Protein AF-A0A4W2HB00-F1 (afdb_monomer_lite)

Secondary structure (DSSP, 8-state):
----------PPPPPPPPPHHHHHHHHHHS-TT-HHHHHHHH--S------TT------S------------

pLDDT: mean 70.67, std 18.11, range [42.69, 97.62]

InterPro domains:
  IPR028227 Uncharacterised protein family UPF0449 [PF15136] (6-47)
  IPR028227 Uncharacterised protein family UPF0449 [PTHR34766] (1-45)

Organism: Bos indicus x Bos taurus (NCBI:txid30522)

Radius of gyration: 27.4 Å; chains: 1; bounding box: 76×46×59 Å

Structure (mmCIF, N/CA/C/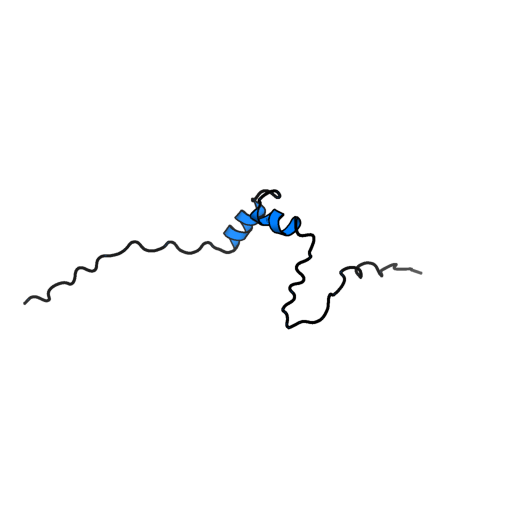O backbone):
data_AF-A0A4W2HB00-F1
#
_entry.id   AF-A0A4W2HB00-F1
#
loop_
_atom_site.group_PDB
_atom_site.id
_atom_site.type_symbol
_atom_site.label_atom_id
_atom_site.label_alt_id
_atom_site.label_comp_id
_atom_site.label_asym_id
_atom_site.label_entity_id
_atom_site.label_seq_id
_atom_site.pdbx_PDB_ins_code
_atom_site.Cartn_x
_atom_site.Cartn_y
_atom_site.Cartn_z
_atom_site.occupancy
_atom_site.B_iso_or_equiv
_atom_site.auth_seq_id
_atom_site.auth_comp_id
_atom_site.auth_asym_id
_atom_site.auth_atom_id
_atom_site.pdbx_PDB_model_num
ATOM 1 N N . MET A 1 1 ? -30.512 9.655 45.652 1.00 58.72 1 MET A N 1
ATOM 2 C CA . MET A 1 1 ? -30.682 8.901 44.389 1.00 58.72 1 MET A CA 1
ATOM 3 C C . MET A 1 1 ? -30.328 9.804 43.216 1.00 58.72 1 MET A C 1
ATOM 5 O O . MET A 1 1 ? -30.862 10.902 43.165 1.00 58.72 1 MET A O 1
ATOM 9 N N . GLY A 1 2 ? -29.465 9.356 42.296 1.00 59.53 2 GLY A N 1
ATOM 10 C CA . GLY A 1 2 ? -29.343 9.957 40.958 1.00 59.53 2 GLY A CA 1
ATOM 11 C C . GLY A 1 2 ? -27.951 10.456 40.562 1.00 59.53 2 GLY A C 1
ATOM 12 O O . GLY A 1 2 ? -27.745 11.658 40.421 1.00 59.53 2 GLY A O 1
ATOM 13 N N . SER A 1 3 ? -27.010 9.545 40.301 1.00 68.31 3 SER A N 1
ATOM 14 C CA . SER A 1 3 ? -25.799 9.871 39.536 1.00 68.31 3 SER A CA 1
ATOM 15 C C . SER A 1 3 ? -26.210 10.174 38.095 1.00 68.31 3 SER A C 1
ATOM 17 O O . SER A 1 3 ? -26.621 9.273 37.366 1.00 68.31 3 SER A O 1
ATOM 19 N N . LYS A 1 4 ? -26.158 11.444 37.678 1.00 66.06 4 LYS A N 1
ATOM 20 C CA . LYS A 1 4 ? -26.446 11.841 36.292 1.00 66.06 4 LYS A CA 1
ATOM 21 C C . LYS A 1 4 ? -25.467 11.122 35.358 1.00 66.06 4 LYS A C 1
ATOM 23 O O . LYS A 1 4 ? -24.274 11.417 35.351 1.00 66.06 4 LYS A O 1
ATOM 28 N N . ALA A 1 5 ? -25.971 10.148 34.606 1.00 69.75 5 ALA A N 1
ATOM 29 C CA . ALA A 1 5 ? -25.179 9.343 33.688 1.00 69.75 5 ALA A CA 1
ATOM 30 C C . ALA A 1 5 ? -24.612 10.225 32.560 1.00 69.75 5 ALA A C 1
ATOM 32 O O . ALA A 1 5 ? -25.358 10.754 31.736 1.00 69.75 5 ALA A O 1
ATOM 33 N N . LYS A 1 6 ? -23.285 10.392 32.507 1.00 74.38 6 LYS A N 1
ATOM 34 C CA . LYS A 1 6 ? -22.591 10.983 31.353 1.00 74.38 6 LYS A CA 1
ATOM 35 C C . LYS A 1 6 ? -22.666 9.983 30.199 1.00 74.38 6 LYS A C 1
ATOM 37 O O . LYS A 1 6 ? -21.914 9.010 30.181 1.00 74.38 6 LYS A O 1
ATOM 42 N N . LYS A 1 7 ? -23.584 10.209 29.250 1.00 76.50 7 LYS A N 1
ATOM 43 C CA . LYS A 1 7 ? -23.627 9.475 27.975 1.00 76.50 7 LYS A CA 1
ATOM 44 C C . LYS A 1 7 ? -22.298 9.712 27.255 1.00 76.50 7 LYS A C 1
ATOM 46 O O . LYS A 1 7 ? -22.072 10.781 26.694 1.00 76.50 7 LYS A O 1
ATOM 51 N N . ARG A 1 8 ? -21.397 8.730 27.310 1.00 79.00 8 ARG A N 1
ATOM 52 C CA . ARG A 1 8 ? -20.190 8.727 26.484 1.00 79.00 8 ARG A CA 1
ATOM 53 C C . ARG A 1 8 ? -20.633 8.462 25.053 1.00 79.00 8 ARG A C 1
ATOM 55 O O . ARG A 1 8 ? -21.126 7.379 24.756 1.00 79.00 8 ARG A O 1
ATOM 62 N N . VAL A 1 9 ? -20.497 9.466 24.194 1.00 81.88 9 VAL A N 1
ATOM 63 C CA . VAL A 1 9 ? -20.602 9.273 22.747 1.00 81.88 9 VAL A CA 1
ATOM 64 C C . VAL A 1 9 ? -19.434 8.379 22.347 1.00 81.88 9 VAL A C 1
ATOM 66 O O . VAL A 1 9 ? -18.276 8.741 22.556 1.00 81.88 9 VAL A O 1
ATOM 69 N N . VAL A 1 10 ? -19.736 7.179 21.854 1.00 82.31 10 VAL A N 1
ATOM 70 C CA . VAL A 1 10 ? -18.721 6.284 21.297 1.00 82.31 10 VAL A CA 1
ATOM 71 C C . VAL A 1 10 ? -18.457 6.759 19.878 1.00 82.31 10 VAL A C 1
ATOM 73 O O . VAL A 1 10 ? -19.337 6.690 19.023 1.00 82.31 10 VAL A O 1
ATOM 76 N N . LEU A 1 11 ? -17.263 7.305 19.659 1.00 88.19 11 LEU A N 1
ATOM 77 C CA . LEU A 1 11 ? -16.799 7.636 18.319 1.00 88.19 11 LEU A CA 1
ATOM 78 C C . LEU A 1 11 ? -16.426 6.346 17.577 1.00 88.19 11 LEU A C 1
ATOM 80 O O . LEU A 1 11 ? -15.991 5.386 18.223 1.00 88.19 11 LEU A O 1
ATOM 84 N N . PRO A 1 12 ? -16.563 6.317 16.241 1.00 87.94 12 PRO A N 1
ATOM 85 C CA . PRO A 1 12 ? -16.017 5.236 15.436 1.00 87.94 12 PRO A CA 1
ATOM 86 C C . PRO A 1 12 ? -14.534 5.031 15.753 1.00 87.94 12 PRO A C 1
ATOM 88 O O . PRO A 1 12 ? -13.774 5.995 15.880 1.00 87.94 12 PRO A O 1
ATOM 91 N N . THR A 1 13 ? -14.117 3.777 15.895 1.00 88.44 13 THR A N 1
ATOM 92 C CA . THR A 1 13 ? -12.706 3.438 16.072 1.00 88.44 13 THR A CA 1
ATOM 93 C C . THR A 1 13 ? -12.005 3.390 14.719 1.00 88.44 13 THR A C 1
ATOM 95 O O . THR A 1 13 ? -12.589 3.014 13.703 1.00 88.44 13 THR A O 1
ATOM 98 N N . ARG A 1 14 ? -10.726 3.776 14.700 1.00 91.50 14 ARG A N 1
ATOM 99 C CA . ARG A 1 14 ? -9.872 3.622 13.519 1.00 91.50 14 ARG A CA 1
ATOM 100 C C . ARG A 1 14 ? -9.586 2.127 13.299 1.00 91.50 14 ARG A C 1
ATOM 102 O O . ARG A 1 14 ? -9.311 1.440 14.286 1.00 91.50 14 ARG 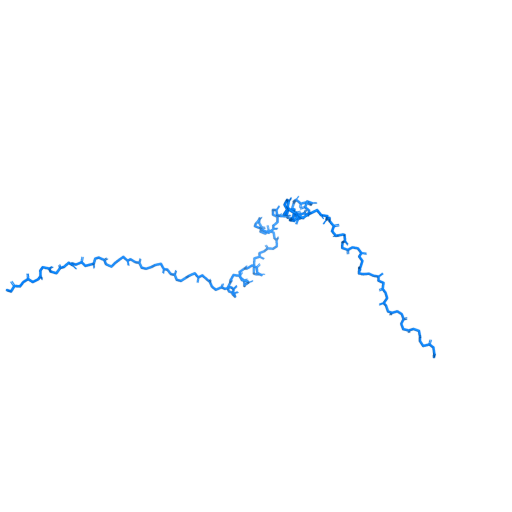A O 1
ATOM 109 N N . PRO A 1 15 ? -9.604 1.623 12.051 1.00 90.81 15 PRO A N 1
ATOM 110 C CA . PRO A 1 15 ? -9.130 0.274 11.766 1.00 90.81 15 PRO A CA 1
ATOM 111 C C . PRO A 1 15 ? -7.659 0.113 12.165 1.00 90.81 15 PRO A C 1
ATOM 113 O O . PRO A 1 15 ? -6.897 1.086 12.212 1.00 90.81 15 PRO A O 1
ATOM 116 N N . ALA A 1 16 ? -7.265 -1.127 12.453 1.00 93.75 16 ALA A N 1
ATOM 117 C CA . ALA A 1 16 ? -5.866 -1.448 12.688 1.00 93.75 16 ALA A CA 1
ATOM 118 C C . ALA A 1 16 ? -5.026 -1.086 11.444 1.00 93.75 16 ALA A C 1
ATOM 120 O O . ALA A 1 16 ? -5.523 -1.204 10.320 1.00 93.75 16 ALA A O 1
ATOM 121 N N . PRO A 1 17 ? -3.775 -0.628 11.618 1.00 95.31 17 PRO A N 1
ATOM 122 C CA . PRO A 1 17 ? -2.853 -0.471 10.500 1.00 95.31 17 PRO A CA 1
ATOM 123 C C . PRO A 1 17 ? -2.659 -1.799 9.745 1.00 95.31 17 PRO A C 1
ATOM 125 O O . PRO A 1 17 ? -2.785 -2.861 10.360 1.00 95.31 17 PRO A O 1
ATOM 128 N N . PRO A 1 18 ? -2.339 -1.759 8.440 1.00 96.06 18 PRO A N 1
ATOM 129 C CA . PRO A 1 18 ? -2.014 -2.963 7.682 1.00 96.06 18 PRO A CA 1
ATOM 130 C C . PRO A 1 18 ? -0.761 -3.651 8.240 1.00 96.06 18 PRO A C 1
ATOM 132 O O . PRO A 1 18 ? 0.103 -3.007 8.845 1.00 96.06 18 PRO A O 1
ATOM 135 N N . THR A 1 19 ? -0.668 -4.964 8.031 1.00 97.19 19 THR A N 1
ATOM 136 C CA . THR A 1 19 ? 0.515 -5.751 8.395 1.00 97.19 19 THR A CA 1
ATOM 137 C C . THR A 1 19 ? 1.635 -5.556 7.378 1.00 97.19 19 THR A C 1
ATOM 139 O O . THR A 1 19 ? 1.415 -5.091 6.258 1.00 97.19 19 THR A O 1
ATOM 142 N N . VAL A 1 20 ? 2.853 -5.934 7.766 1.00 97.56 20 VAL A N 1
ATOM 143 C CA . VAL A 1 20 ? 4.019 -5.882 6.875 1.00 97.56 20 VAL A CA 1
ATOM 144 C C . VAL A 1 20 ? 3.817 -6.807 5.679 1.00 97.56 20 VAL A C 1
ATOM 146 O O . VAL A 1 20 ? 4.108 -6.422 4.553 1.00 97.56 20 VAL A O 1
ATOM 149 N N . GLU A 1 21 ? 3.273 -7.999 5.906 1.00 97.62 21 GLU A N 1
ATOM 150 C CA . GLU A 1 21 ? 3.026 -8.997 4.867 1.00 97.62 21 GLU A CA 1
ATOM 151 C C . GLU A 1 21 ? 2.138 -8.438 3.757 1.00 97.62 21 GLU A C 1
ATOM 153 O O . GLU A 1 21 ? 2.481 -8.569 2.585 1.00 97.62 21 GLU A O 1
ATOM 158 N N . GLN A 1 22 ? 1.062 -7.739 4.122 1.00 96.81 22 GLN A N 1
ATOM 159 C CA . GLN A 1 22 ? 0.141 -7.173 3.143 1.00 96.81 22 GLN A CA 1
ATOM 160 C C . GLN A 1 22 ? 0.774 -6.026 2.353 1.00 96.81 22 GLN A C 1
ATOM 162 O O . GLN A 1 22 ? 0.600 -5.938 1.144 1.00 96.81 22 GLN A O 1
ATOM 167 N N . ILE A 1 23 ? 1.592 -5.198 3.007 1.00 95.88 23 ILE A N 1
ATOM 168 C CA . ILE A 1 23 ? 2.359 -4.157 2.313 1.00 95.88 23 ILE A CA 1
ATOM 169 C C . ILE A 1 23 ? 3.304 -4.789 1.284 1.00 95.88 23 ILE A C 1
ATOM 171 O O . ILE A 1 23 ? 3.424 -4.299 0.165 1.00 95.88 23 ILE A O 1
ATOM 175 N N . LEU A 1 24 ? 3.986 -5.877 1.647 1.00 95.50 24 LEU A N 1
ATOM 176 C CA . LEU A 1 24 ? 4.901 -6.562 0.735 1.00 95.50 24 LEU A CA 1
ATOM 177 C C . LEU A 1 24 ? 4.161 -7.233 -0.426 1.00 95.50 24 LEU A C 1
ATOM 179 O O . LEU A 1 24 ? 4.688 -7.275 -1.536 1.00 95.50 24 LEU A O 1
ATOM 183 N N . GLU A 1 25 ? 2.963 -7.761 -0.194 1.00 96.31 25 GLU A N 1
ATOM 184 C CA . GLU A 1 25 ? 2.092 -8.263 -1.258 1.00 96.31 25 GLU A CA 1
ATOM 185 C C . GLU A 1 25 ? 1.687 -7.151 -2.224 1.00 96.31 25 GLU A C 1
ATOM 187 O O . GLU A 1 25 ? 1.893 -7.310 -3.427 1.00 96.31 25 GLU A O 1
ATOM 192 N N . ASP A 1 26 ? 1.226 -6.014 -1.705 1.00 93.25 26 ASP A N 1
ATOM 193 C CA . ASP A 1 26 ? 0.825 -4.856 -2.506 1.00 93.25 26 ASP A CA 1
ATOM 194 C C . ASP A 1 26 ? 1.995 -4.316 -3.344 1.00 93.25 26 ASP A C 1
ATOM 196 O O . ASP A 1 26 ? 1.843 -4.059 -4.537 1.00 93.25 26 ASP A O 1
ATOM 200 N N . VAL A 1 27 ? 3.193 -4.210 -2.757 1.00 92.44 27 VAL A N 1
ATOM 201 C CA . VAL A 1 27 ? 4.403 -3.759 -3.468 1.00 92.44 27 VAL A CA 1
ATOM 202 C C . VAL A 1 27 ? 4.793 -4.726 -4.586 1.00 92.44 27 VAL A C 1
ATOM 204 O O . VAL A 1 27 ? 5.153 -4.283 -5.672 1.00 92.44 27 VAL A O 1
ATOM 207 N N . ARG A 1 28 ? 4.727 -6.043 -4.352 1.00 91.25 28 ARG A N 1
ATOM 208 C CA . ARG A 1 28 ? 5.053 -7.048 -5.382 1.00 91.25 28 ARG A CA 1
ATOM 209 C C . ARG A 1 28 ? 3.999 -7.134 -6.484 1.00 91.25 28 ARG A C 1
ATOM 211 O O . ARG A 1 28 ? 4.338 -7.507 -7.601 1.00 91.25 28 ARG A O 1
ATOM 218 N N . GLY A 1 29 ? 2.737 -6.868 -6.154 1.00 91.69 29 GLY A N 1
ATOM 219 C CA . GLY A 1 29 ? 1.622 -6.887 -7.100 1.00 91.69 29 GLY A CA 1
ATOM 220 C C . GLY A 1 29 ? 1.504 -5.615 -7.939 1.00 91.69 29 GLY A C 1
ATOM 221 O O . GLY A 1 29 ? 0.806 -5.620 -8.952 1.00 91.69 29 GLY A O 1
ATOM 222 N N . ALA A 1 30 ? 2.167 -4.533 -7.535 1.00 92.50 30 ALA A N 1
ATOM 223 C CA . ALA A 1 30 ? 2.131 -3.279 -8.264 1.00 92.50 30 ALA A CA 1
ATOM 224 C C . ALA A 1 30 ? 2.895 -3.360 -9.602 1.00 92.50 30 ALA A C 1
ATOM 226 O O . ALA A 1 30 ? 3.923 -4.039 -9.696 1.00 92.50 30 ALA A O 1
ATOM 227 N N . PRO A 1 31 ? 2.414 -2.666 -10.651 1.00 90.94 31 PRO A N 1
ATOM 228 C CA . PRO A 1 31 ? 3.086 -2.649 -11.943 1.00 90.94 31 PRO A CA 1
ATOM 229 C C . PRO A 1 31 ? 4.449 -1.961 -11.838 1.00 90.94 31 PRO A C 1
ATOM 231 O O . PRO A 1 31 ? 4.617 -0.979 -11.113 1.00 90.94 31 PRO A O 1
ATOM 234 N N . ALA A 1 32 ? 5.422 -2.446 -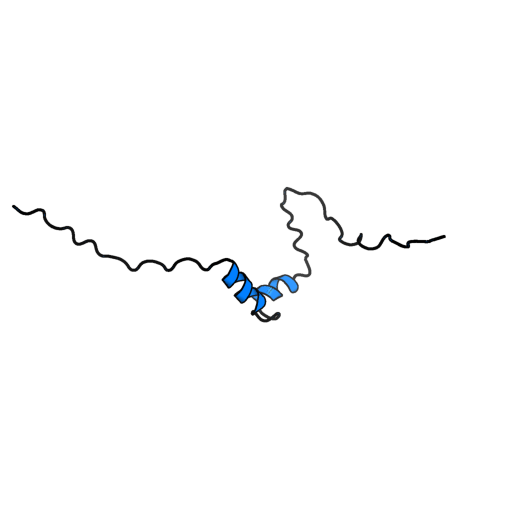12.611 1.00 83.50 32 ALA A N 1
ATOM 235 C CA . ALA A 1 32 ? 6.772 -1.887 -12.618 1.00 83.50 32 ALA A CA 1
ATOM 236 C C . ALA A 1 32 ? 6.803 -0.443 -13.142 1.00 83.50 32 ALA A C 1
ATOM 238 O O . ALA A 1 32 ? 7.737 0.295 -12.847 1.00 83.50 32 ALA A O 1
ATOM 239 N N . GLU A 1 33 ? 5.780 -0.043 -13.897 1.00 87.69 33 GLU A N 1
ATOM 240 C CA . GLU A 1 33 ? 5.588 1.285 -14.468 1.00 87.69 33 GLU A CA 1
ATOM 241 C C . GLU A 1 33 ? 4.915 2.262 -13.497 1.00 87.69 33 GLU A C 1
ATOM 243 O O . GLU A 1 33 ? 4.755 3.437 -13.838 1.00 87.69 33 GLU A O 1
ATOM 248 N N . ASP A 1 34 ? 4.516 1.813 -12.299 1.00 85.56 34 ASP A N 1
ATOM 249 C CA . ASP A 1 34 ? 3.880 2.692 -11.323 1.00 85.56 34 ASP A CA 1
ATOM 250 C C . ASP A 1 34 ? 4.814 3.877 -11.012 1.00 85.56 34 ASP A C 1
ATOM 252 O O . ASP A 1 34 ? 5.999 3.679 -10.708 1.00 85.56 34 ASP A O 1
ATOM 256 N N . PRO A 1 35 ? 4.324 5.124 -11.084 1.00 81.62 35 PRO A N 1
ATOM 257 C CA . PRO A 1 35 ? 5.093 6.309 -10.722 1.00 81.62 35 PRO A CA 1
ATOM 258 C C . PRO A 1 35 ? 5.761 6.227 -9.345 1.00 81.62 35 PRO A C 1
ATOM 260 O O . PRO A 1 35 ? 6.852 6.768 -9.177 1.00 81.62 35 PRO A O 1
ATOM 263 N N . VAL A 1 36 ? 5.155 5.533 -8.376 1.00 81.38 36 VAL A N 1
ATOM 264 C CA . VAL A 1 36 ? 5.715 5.316 -7.032 1.00 81.38 36 VAL A CA 1
ATOM 265 C C . VAL A 1 36 ? 7.071 4.609 -7.096 1.00 81.38 36 VAL A C 1
ATOM 267 O O . VAL A 1 36 ? 7.965 4.937 -6.315 1.00 81.38 36 VAL A O 1
ATOM 270 N N . PHE A 1 37 ? 7.254 3.689 -8.046 1.00 81.06 37 PHE A N 1
ATOM 271 C CA . PHE A 1 37 ? 8.493 2.924 -8.211 1.00 81.06 37 PHE A CA 1
ATOM 272 C C . PHE A 1 37 ? 9.389 3.480 -9.329 1.00 81.06 37 PHE A C 1
ATOM 274 O O . PHE A 1 37 ? 10.614 3.443 -9.210 1.00 81.06 37 PHE A O 1
ATOM 281 N N . THR A 1 38 ? 8.817 4.056 -10.392 1.00 78.38 38 THR A N 1
ATOM 282 C CA . THR A 1 38 ? 9.576 4.573 -11.548 1.00 78.38 38 THR A CA 1
ATOM 283 C C . THR A 1 38 ? 10.106 5.990 -11.381 1.00 78.38 38 THR A C 1
ATOM 285 O O . THR A 1 38 ? 11.118 6.326 -12.003 1.00 78.38 38 THR A O 1
ATOM 288 N N . ALA A 1 39 ? 9.496 6.826 -10.533 1.00 71.38 39 ALA A N 1
ATOM 289 C CA . ALA A 1 39 ? 10.027 8.160 -10.248 1.00 71.38 39 ALA A CA 1
ATOM 290 C C . ALA A 1 39 ? 11.461 8.088 -9.697 1.00 71.38 39 ALA A C 1
ATOM 292 O O . ALA A 1 39 ? 12.292 8.925 -10.040 1.00 71.38 39 ALA A O 1
ATOM 293 N N . LEU A 1 40 ? 11.765 7.035 -8.931 1.00 61.53 40 LEU A N 1
ATOM 294 C CA . LEU A 1 40 ? 13.103 6.752 -8.410 1.00 61.53 40 LEU A CA 1
ATOM 295 C C . LEU A 1 40 ? 14.072 6.240 -9.489 1.00 61.53 40 LEU A C 1
ATOM 297 O O . LEU A 1 40 ? 15.271 6.443 -9.366 1.00 61.53 40 LEU A O 1
ATOM 301 N N . ALA A 1 41 ? 13.573 5.600 -10.552 1.00 60.78 41 ALA A N 1
ATOM 302 C CA . ALA A 1 41 ? 14.394 5.073 -11.646 1.00 60.78 41 ALA A CA 1
ATOM 303 C C . ALA A 1 41 ? 14.749 6.137 -12.700 1.00 60.78 41 ALA A C 1
ATOM 305 O O . ALA A 1 41 ? 15.801 6.065 -13.335 1.00 60.78 41 ALA A O 1
ATOM 306 N N . ARG A 1 42 ? 13.883 7.144 -12.892 1.00 56.84 42 ARG A N 1
ATOM 307 C CA . ARG A 1 42 ? 14.141 8.275 -13.802 1.00 56.84 42 ARG A CA 1
ATOM 308 C C . ARG A 1 42 ? 15.264 9.180 -13.295 1.00 56.84 42 ARG A C 1
ATOM 310 O O . ARG A 1 42 ? 15.921 9.846 -14.095 1.00 56.84 42 ARG A O 1
ATOM 317 N N . GLU A 1 43 ? 15.520 9.164 -11.993 1.00 51.28 43 GLU A N 1
ATOM 318 C CA . GLU A 1 43 ? 16.755 9.675 -11.426 1.00 51.28 43 GLU A CA 1
ATOM 319 C C . GLU A 1 43 ? 17.801 8.550 -11.464 1.00 51.28 43 GLU A C 1
ATOM 321 O O . GLU A 1 43 ? 17.985 7.803 -10.513 1.00 51.28 43 GLU A O 1
ATOM 326 N N . GLY A 1 44 ? 18.581 8.456 -12.543 1.00 50.72 44 GLY A N 1
ATOM 327 C CA . GLY A 1 44 ? 19.866 7.732 -12.551 1.00 50.72 44 GLY A CA 1
ATOM 328 C C . GLY A 1 44 ? 20.908 8.321 -11.579 1.00 50.72 44 GLY A C 1
ATOM 329 O O . GLY A 1 44 ? 22.111 8.158 -11.761 1.00 50.72 44 GLY A O 1
ATOM 330 N N . SER A 1 45 ? 20.457 9.046 -10.560 1.00 49.31 45 SER A N 1
ATOM 331 C CA . SER A 1 45 ? 21.173 9.359 -9.348 1.00 49.31 45 SER A CA 1
ATOM 332 C C . SER A 1 45 ? 20.806 8.223 -8.407 1.00 49.31 45 SER A C 1
ATOM 334 O O . SER A 1 45 ? 19.754 8.194 -7.777 1.00 49.31 45 SER A O 1
ATOM 336 N N . VAL A 1 46 ? 21.688 7.221 -8.371 1.00 48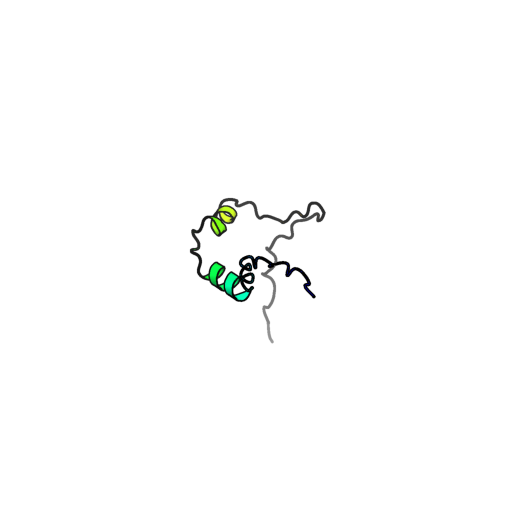.84 46 VAL A N 1
ATOM 337 C CA . VAL A 1 46 ? 21.840 6.362 -7.205 1.00 48.84 46 VAL A CA 1
ATOM 338 C C . VAL A 1 46 ? 21.702 7.293 -6.009 1.00 48.84 46 VAL A C 1
ATOM 340 O O . VAL A 1 46 ? 22.609 8.091 -5.740 1.00 48.84 46 VAL A O 1
ATOM 343 N N . VAL A 1 47 ? 20.576 7.213 -5.298 1.00 48.34 47 VAL A N 1
ATOM 344 C CA . VAL A 1 47 ? 20.503 7.662 -3.916 1.00 48.34 47 VAL A CA 1
ATOM 345 C C . VAL A 1 47 ? 21.414 6.679 -3.185 1.00 48.34 47 VAL A C 1
ATOM 347 O O . VAL A 1 47 ? 21.041 5.721 -2.522 1.00 48.34 47 VAL A O 1
ATOM 350 N N . THR A 1 48 ? 22.712 6.929 -3.351 1.00 47.91 48 THR A N 1
ATOM 351 C CA . THR A 1 48 ? 23.612 6.992 -2.234 1.00 47.91 48 THR A CA 1
ATOM 352 C C . THR A 1 48 ? 22.795 7.775 -1.233 1.00 47.91 48 THR A C 1
ATOM 354 O O . THR A 1 48 ? 22.584 8.981 -1.378 1.00 47.91 48 THR A O 1
ATOM 357 N N . GLY A 1 49 ? 22.204 7.056 -0.283 1.00 48.09 49 GLY A N 1
ATOM 358 C CA . GLY A 1 49 ? 21.883 7.633 0.994 1.00 48.09 49 GLY A CA 1
ATOM 359 C C . GLY A 1 49 ? 23.204 8.177 1.502 1.00 48.09 49 GLY A C 1
ATOM 360 O O . GLY A 1 49 ? 23.902 7.538 2.278 1.00 48.09 49 GLY A O 1
ATOM 361 N N . LYS A 1 50 ? 23.577 9.365 1.033 1.00 42.69 50 LYS A N 1
ATOM 362 C CA . LYS A 1 50 ? 24.382 10.290 1.783 1.00 42.69 50 LYS A CA 1
ATOM 363 C C . LYS A 1 50 ? 23.462 10.655 2.936 1.00 42.69 50 LYS A C 1
ATOM 365 O O . LYS A 1 50 ? 22.864 11.724 2.966 1.00 42.69 50 LYS A O 1
ATOM 370 N N . CYS A 1 51 ? 23.380 9.759 3.923 1.00 44.59 51 CYS A N 1
ATOM 371 C CA . CYS A 1 51 ? 23.550 10.227 5.278 1.00 44.59 51 CYS A CA 1
ATOM 372 C C . CYS A 1 51 ? 24.693 11.232 5.169 1.00 44.59 51 CYS A C 1
ATOM 374 O O . CYS A 1 51 ? 25.824 10.842 4.886 1.00 44.59 51 CYS A O 1
ATOM 376 N N . ALA A 1 52 ? 24.402 12.523 5.308 1.00 54.62 52 ALA A N 1
ATOM 377 C CA . ALA A 1 52 ? 25.423 13.568 5.280 1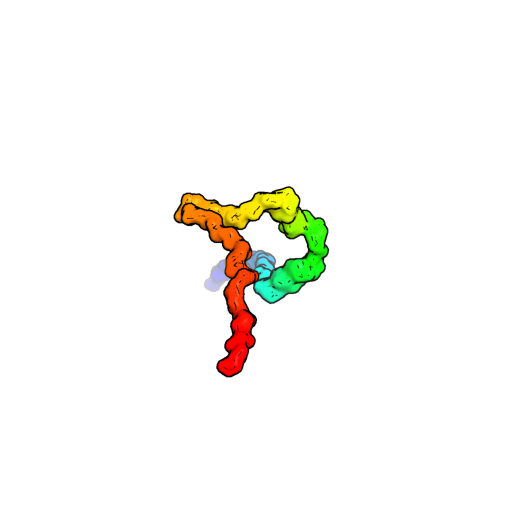.00 54.62 52 ALA A CA 1
ATOM 378 C C . ALA A 1 52 ? 26.498 13.360 6.379 1.00 54.62 52 ALA A C 1
ATOM 380 O O . ALA A 1 52 ? 27.448 14.125 6.470 1.00 54.62 52 ALA A O 1
ATOM 381 N N . SER A 1 53 ? 26.355 12.301 7.188 1.00 60.22 53 SER A N 1
ATOM 382 C CA . SER A 1 53 ? 27.303 11.786 8.168 1.00 60.22 53 SER A CA 1
ATOM 383 C C . SER A 1 53 ? 28.245 10.670 7.674 1.00 60.22 53 SER A C 1
ATOM 385 O O . SER A 1 53 ? 29.139 10.298 8.430 1.00 60.22 53 SER A O 1
ATOM 387 N N . CYS A 1 54 ? 28.087 10.095 6.478 1.00 48.28 54 CYS A N 1
ATOM 388 C CA . CYS A 1 54 ? 28.924 8.973 6.032 1.00 48.28 54 CYS A CA 1
ATOM 389 C C . CYS A 1 54 ? 29.689 9.345 4.752 1.00 48.28 54 CYS A C 1
ATOM 391 O O . CYS A 1 54 ? 29.107 9.322 3.664 1.00 48.28 54 CYS A O 1
ATOM 393 N N . PRO A 1 55 ? 30.986 9.695 4.841 1.00 50.06 55 PRO A N 1
ATOM 394 C CA . PRO A 1 55 ? 31.805 9.867 3.659 1.00 50.06 55 PRO A CA 1
ATOM 395 C C . PRO A 1 55 ? 32.187 8.477 3.140 1.00 50.06 55 PRO A C 1
ATOM 397 O O . PRO A 1 55 ? 32.950 7.770 3.792 1.00 50.06 55 PRO A O 1
ATOM 400 N N . LEU A 1 56 ? 31.639 8.103 1.980 1.00 46.19 56 LEU A N 1
ATOM 401 C CA . LEU A 1 56 ? 32.318 7.485 0.823 1.00 46.19 56 LEU A CA 1
ATOM 402 C C . LEU A 1 56 ? 31.404 6.489 0.072 1.00 46.19 56 LEU A C 1
ATOM 404 O O . LEU A 1 56 ? 30.685 5.710 0.697 1.00 46.19 56 LEU A O 1
ATOM 408 N N . PRO A 1 57 ? 31.439 6.486 -1.274 1.00 54.00 57 PRO A N 1
ATOM 409 C CA . PRO A 1 57 ? 30.743 5.499 -2.090 1.00 54.00 57 PRO A CA 1
ATOM 410 C C . PRO A 1 57 ? 31.538 4.188 -2.134 1.00 54.00 57 PRO A C 1
ATOM 412 O O . PRO A 1 57 ? 32.716 4.189 -2.485 1.00 54.00 57 PRO A O 1
ATOM 415 N N . ILE A 1 58 ? 30.893 3.062 -1.833 1.00 59.69 58 ILE A N 1
ATOM 416 C CA . ILE A 1 58 ? 31.443 1.739 -2.151 1.00 59.69 58 ILE A CA 1
ATOM 417 C C . ILE A 1 58 ? 30.978 1.393 -3.576 1.00 59.69 58 ILE A C 1
ATOM 419 O O . ILE A 1 58 ? 29.770 1.268 -3.789 1.00 59.69 58 ILE A O 1
ATOM 423 N N . PRO A 1 59 ? 31.872 1.264 -4.574 1.00 52.62 59 PRO A N 1
ATOM 424 C CA . PRO A 1 59 ? 31.483 0.786 -5.895 1.00 52.62 59 PRO A CA 1
ATOM 425 C C . PRO A 1 59 ? 31.200 -0.723 -5.852 1.00 52.62 59 PRO A C 1
ATOM 427 O O . PRO A 1 59 ? 32.021 -1.510 -5.385 1.00 52.62 59 PRO A O 1
ATOM 430 N N . LEU A 1 60 ? 30.051 -1.132 -6.397 1.00 58.50 60 LEU A N 1
ATOM 431 C CA . LEU A 1 60 ? 29.562 -2.520 -6.484 1.00 58.50 60 LEU A CA 1
ATOM 432 C C . LEU A 1 60 ? 30.362 -3.413 -7.467 1.00 58.50 60 LEU A C 1
ATOM 434 O O . LEU A 1 60 ? 29.907 -4.480 -7.861 1.00 58.50 60 LEU A O 1
ATOM 438 N N . SER A 1 61 ? 31.571 -3.025 -7.871 1.00 52.47 61 SER A N 1
ATOM 4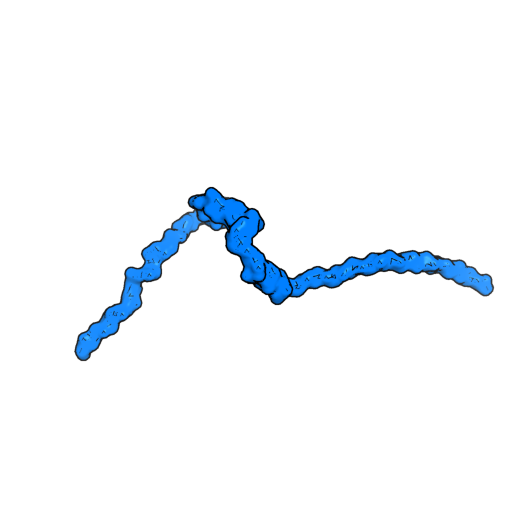39 C CA . SER A 1 61 ? 32.306 -3.689 -8.960 1.00 52.47 61 SER A CA 1
ATOM 440 C C . SER A 1 61 ? 33.231 -4.835 -8.522 1.00 52.47 61 SER A C 1
ATOM 442 O O . SER A 1 61 ? 34.013 -5.316 -9.334 1.00 52.47 61 SER A O 1
ATOM 444 N N . ALA A 1 62 ? 33.167 -5.297 -7.269 1.00 53.50 62 ALA A N 1
ATOM 445 C CA . ALA A 1 62 ? 34.074 -6.328 -6.743 1.00 53.50 62 ALA A CA 1
ATOM 446 C C . ALA A 1 62 ? 33.387 -7.671 -6.419 1.00 53.50 62 ALA A C 1
ATOM 448 O O . ALA A 1 62 ? 33.725 -8.317 -5.435 1.00 53.50 62 ALA A O 1
ATOM 449 N N . GLN A 1 63 ? 32.442 -8.119 -7.251 1.00 56.00 63 GLN A N 1
ATOM 450 C CA . GLN A 1 63 ? 31.985 -9.519 -7.263 1.00 56.00 63 GLN A CA 1
ATOM 451 C C . GLN A 1 63 ? 32.394 -10.193 -8.576 1.00 56.00 63 GLN A C 1
ATOM 453 O O . GLN A 1 63 ? 31.554 -10.597 -9.369 1.00 56.00 63 GLN A O 1
ATOM 458 N N . SER A 1 64 ? 33.694 -10.266 -8.854 1.00 54.34 64 SER A N 1
ATOM 459 C CA . SER A 1 64 ? 34.205 -11.188 -9.874 1.00 54.34 64 SER A CA 1
ATOM 460 C C . SER A 1 64 ? 35.690 -11.452 -9.656 1.00 54.34 64 SER A C 1
ATOM 462 O O . SER A 1 64 ? 36.531 -11.026 -10.445 1.00 54.34 64 SER A O 1
ATOM 464 N N . ALA A 1 65 ? 36.029 -12.147 -8.574 1.00 54.28 65 ALA A N 1
ATOM 465 C CA . ALA A 1 65 ? 37.326 -12.800 -8.471 1.00 54.28 65 ALA A CA 1
ATOM 466 C C . ALA A 1 65 ? 37.241 -14.014 -7.543 1.00 54.28 65 ALA A C 1
ATOM 468 O O . ALA A 1 65 ? 37.074 -13.864 -6.338 1.00 54.28 65 ALA A O 1
ATOM 469 N N . GLY A 1 66 ? 37.424 -15.195 -8.135 1.00 54.31 66 GLY A N 1
ATOM 470 C CA . GLY A 1 66 ? 37.926 -16.375 -7.440 1.00 54.31 66 GLY A CA 1
ATOM 471 C C . GLY A 1 66 ? 36.886 -17.442 -7.123 1.00 54.31 66 GLY A C 1
ATOM 472 O O . GLY A 1 66 ? 36.267 -17.389 -6.076 1.00 54.31 66 GLY A O 1
ATOM 473 N N . GLU A 1 67 ? 36.783 -18.450 -7.992 1.00 51.59 67 GLU A N 1
ATOM 474 C CA . GLU A 1 67 ? 37.186 -19.812 -7.610 1.00 51.59 67 GLU A CA 1
ATOM 475 C C . GLU A 1 67 ? 37.415 -20.646 -8.886 1.00 51.59 67 GLU A C 1
ATOM 477 O O . GLU A 1 67 ? 36.530 -21.316 -9.406 1.00 51.59 67 GLU A O 1
ATOM 482 N N . SER A 1 68 ? 38.620 -20.554 -9.459 1.00 55.97 68 SER A N 1
ATOM 483 C CA . SER A 1 68 ? 39.135 -21.619 -10.326 1.00 55.97 68 SER A CA 1
ATOM 484 C C . SER A 1 68 ? 39.829 -22.620 -9.418 1.00 55.97 68 SER A C 1
ATOM 486 O O . SER A 1 68 ? 40.976 -22.422 -9.025 1.00 55.97 68 SER A O 1
ATOM 488 N N . HIS A 1 69 ? 39.111 -23.675 -9.051 1.00 58.31 69 HIS A N 1
ATOM 489 C CA . HIS A 1 69 ? 39.692 -24.832 -8.389 1.00 58.31 69 HIS A CA 1
ATOM 490 C C . HIS A 1 69 ? 40.507 -25.610 -9.435 1.00 58.31 69 HIS A C 1
ATOM 492 O O . HIS A 1 69 ? 39.967 -26.400 -10.208 1.00 58.31 69 HIS A O 1
ATOM 498 N N . SER A 1 70 ? 41.810 -25.332 -9.508 1.00 60.94 70 SER A N 1
ATOM 499 C CA . SER A 1 70 ? 42.754 -26.165 -10.249 1.00 60.94 70 SER A CA 1
ATOM 500 C C . SER A 1 70 ? 43.199 -27.309 -9.338 1.00 60.94 70 SER A C 1
ATOM 502 O O . SER A 1 70 ? 43.973 -27.094 -8.410 1.00 60.94 70 SER A O 1
ATOM 504 N N . ALA A 1 71 ? 42.712 -28.518 -9.623 1.00 48.16 71 ALA A N 1
ATOM 505 C CA . ALA A 1 71 ? 43.441 -29.759 -9.337 1.00 48.16 71 ALA A CA 1
ATOM 506 C C . ALA A 1 71 ? 44.741 -29.758 -10.185 1.00 48.16 71 ALA A C 1
ATOM 508 O O . ALA A 1 71 ? 44.771 -29.042 -11.198 1.00 48.16 71 ALA A O 1
ATOM 509 N N . PRO A 1 72 ? 45.829 -30.452 -9.804 1.00 65.25 72 PRO A N 1
ATOM 510 C CA . PRO A 1 72 ? 45.859 -31.889 -9.505 1.00 65.25 72 PRO A CA 1
ATOM 511 C C . PRO A 1 72 ? 46.361 -32.280 -8.107 1.00 65.25 72 PRO A C 1
ATOM 513 O O . PRO A 1 72 ? 47.189 -31.544 -7.525 1.00 65.25 72 PRO A O 1
#

Sequence (72 aa):
MGSKAKKRVVLPTRPAPPTVEQILEDVRGAPAEDPVFTALAREGSVVTGKCASCPLPIPLSAQSAGESHSAP

Foldseek 3Di:
DDDPDDPPDDDDDDDDDDDPVVVVVVVVPDDCPPCVNCVVVVPPPPPPVCPVPDDDDDDPPPPDDDDPPDDD